Protein AF-A0AAU5LTW2-F1 (afdb_monomer)

Nearest PDB structures (foldseek):
  5ovy-assembly1_A  TM=8.456E-01  e=5.601E-01  Mycobacteroides abscessus ATCC 19977

Structure (mmCIF, N/CA/C/O backbone):
data_AF-A0AAU5LTW2-F1
#
_entry.id   AF-A0AAU5LTW2-F1
#
loop_
_atom_site.group_PDB
_atom_site.id
_atom_site.type_symbol
_atom_site.label_atom_id
_atom_site.label_alt_id
_atom_site.label_comp_id
_atom_site.label_asym_id
_atom_site.label_entity_id
_atom_site.label_seq_id
_atom_site.pdbx_PDB_ins_code
_atom_site.Cartn_x
_atom_site.Cartn_y
_atom_site.Cartn_z
_atom_site.occupancy
_atom_site.B_iso_or_equiv
_atom_site.auth_seq_id
_atom_site.auth_comp_id
_atom_site.auth_asym_id
_atom_site.auth_atom_id
_atom_site.pdbx_PDB_model_num
ATOM 1 N N . MET A 1 1 ? -14.400 5.624 0.417 1.00 85.69 1 MET A N 1
ATOM 2 C CA . MET A 1 1 ? -14.061 4.243 -0.006 1.00 85.69 1 MET A CA 1
ATOM 3 C C . MET A 1 1 ? -13.316 3.503 1.095 1.00 85.69 1 MET A C 1
ATOM 5 O O . MET A 1 1 ? -13.805 2.456 1.485 1.00 85.69 1 MET A O 1
ATOM 9 N N . ILE A 1 2 ? -12.224 4.064 1.639 1.00 94.88 2 ILE A N 1
ATOM 10 C CA . ILE A 1 2 ? -11.476 3.486 2.777 1.00 94.88 2 ILE A CA 1
ATOM 11 C C . ILE A 1 2 ? -12.388 3.192 3.974 1.00 94.88 2 ILE A C 1
ATOM 13 O O . ILE A 1 2 ? -12.527 2.031 4.335 1.00 9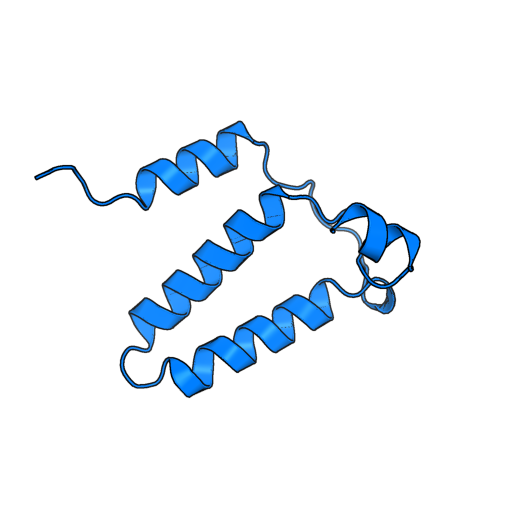4.88 2 ILE A O 1
ATOM 17 N N . ALA A 1 3 ? -13.083 4.212 4.496 1.00 95.75 3 ALA A N 1
ATOM 18 C CA . ALA A 1 3 ? -13.985 4.058 5.643 1.00 95.75 3 ALA A CA 1
ATOM 19 C C . ALA A 1 3 ? -15.002 2.923 5.438 1.00 95.75 3 ALA A C 1
ATOM 21 O O . ALA A 1 3 ? -15.088 2.018 6.252 1.00 95.75 3 ALA A O 1
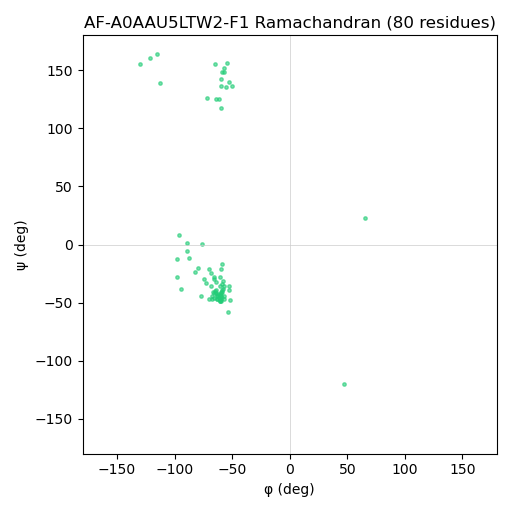ATOM 22 N N . ARG A 1 4 ? -15.659 2.872 4.271 1.00 97.06 4 ARG A N 1
ATOM 23 C CA . ARG A 1 4 ? -16.583 1.779 3.922 1.00 97.06 4 ARG A CA 1
ATOM 24 C C . ARG A 1 4 ? -15.935 0.391 3.934 1.00 97.06 4 ARG A C 1
ATOM 26 O O . ARG A 1 4 ? -16.572 -0.577 4.326 1.00 97.06 4 ARG A O 1
ATOM 33 N N . ALA A 1 5 ? -14.696 0.266 3.461 1.00 97.06 5 ALA A N 1
ATOM 34 C CA . ALA A 1 5 ? -13.985 -1.012 3.449 1.00 97.06 5 ALA A CA 1
ATOM 35 C C . ALA A 1 5 ? -13.543 -1.443 4.859 1.00 97.06 5 ALA A C 1
ATOM 37 O O . ALA A 1 5 ? -13.523 -2.640 5.152 1.00 97.06 5 ALA A O 1
ATOM 38 N N . GLN A 1 6 ? -13.218 -0.477 5.722 1.00 97.75 6 GLN A N 1
ATOM 39 C CA . GLN A 1 6 ? -12.932 -0.700 7.141 1.00 97.75 6 GLN A CA 1
ATOM 40 C C . GLN A 1 6 ? -14.202 -1.091 7.904 1.00 97.75 6 GLN A C 1
ATOM 42 O O . GLN A 1 6 ? -14.204 -2.103 8.594 1.00 97.75 6 GLN A O 1
ATOM 47 N N . GLU A 1 7 ? -15.305 -0.365 7.704 1.00 98.00 7 GLU A N 1
ATOM 48 C CA . GLU A 1 7 ? -16.630 -0.666 8.270 1.00 98.00 7 GLU A CA 1
ATOM 49 C C 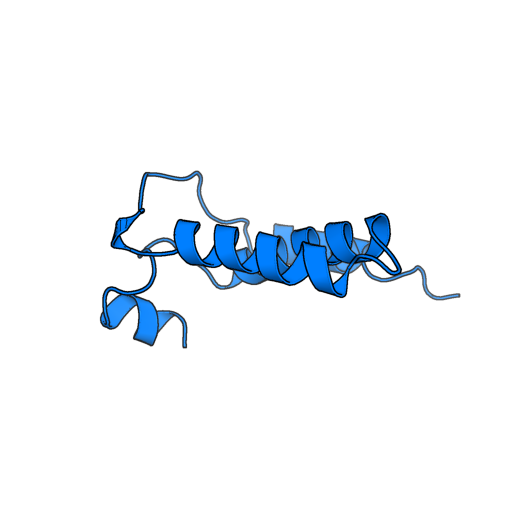. GLU A 1 7 ? -17.125 -2.062 7.863 1.00 98.00 7 GLU A C 1
ATOM 51 O O . GLU A 1 7 ? -17.690 -2.786 8.676 1.00 98.00 7 GLU A O 1
ATOM 56 N N . ALA A 1 8 ? -16.860 -2.483 6.623 1.00 97.88 8 ALA A N 1
ATOM 57 C CA . ALA A 1 8 ? -17.176 -3.828 6.138 1.00 97.88 8 ALA A CA 1
ATOM 58 C C . ALA A 1 8 ? -16.215 -4.926 6.649 1.00 97.88 8 ALA A C 1
ATOM 60 O O . ALA A 1 8 ? -16.342 -6.085 6.243 1.00 97.88 8 ALA A O 1
ATOM 61 N N . GLY A 1 9 ? -15.218 -4.580 7.472 1.00 97.38 9 GLY A N 1
ATOM 62 C CA . GLY A 1 9 ? -14.226 -5.514 8.011 1.00 97.38 9 GLY A CA 1
ATOM 63 C C . GLY A 1 9 ? -13.313 -6.135 6.951 1.00 97.38 9 GLY A C 1
ATOM 64 O O . GLY A 1 9 ? -12.796 -7.231 7.149 1.00 97.38 9 GLY A O 1
ATOM 65 N N . LYS A 1 10 ? -13.146 -5.486 5.791 1.00 97.81 10 LYS A N 1
ATOM 66 C CA . LYS A 1 10 ? -12.309 -5.989 4.686 1.00 97.81 10 LYS A CA 1
ATOM 67 C C . LYS A 1 10 ? -10.919 -5.367 4.665 1.00 97.81 10 LYS A C 1
ATOM 69 O O . LYS A 1 10 ? -9.977 -6.013 4.215 1.00 97.81 10 LYS A O 1
ATOM 74 N N . LEU A 1 11 ? -10.786 -4.144 5.166 1.00 97.88 11 LEU A N 1
ATOM 75 C CA . LEU A 1 11 ? -9.537 -3.391 5.217 1.00 97.88 11 LEU A CA 1
ATOM 76 C C . LEU A 1 11 ? -9.087 -3.223 6.670 1.00 97.88 11 LEU A C 1
ATOM 78 O O . LEU A 1 11 ? -9.919 -2.958 7.537 1.00 97.88 11 LEU A O 1
ATOM 82 N N . ARG A 1 12 ? -7.783 -3.361 6.933 1.00 97.25 12 ARG A N 1
ATOM 83 C CA . ARG A 1 12 ? -7.191 -3.097 8.252 1.00 97.25 12 ARG A CA 1
ATOM 84 C C . ARG A 1 12 ? -7.566 -1.695 8.764 1.00 97.25 12 ARG A C 1
ATOM 86 O O . ARG A 1 12 ? -7.628 -0.730 7.996 1.00 97.25 12 ARG A O 1
ATOM 93 N N . SER A 1 13 ? -7.852 -1.591 10.061 1.00 96.25 13 SER A N 1
ATOM 94 C CA . SER A 1 13 ? -8.420 -0.381 10.681 1.00 96.25 13 SER A CA 1
ATOM 95 C C . SER A 1 13 ? -7.452 0.800 10.747 1.00 96.25 13 SER A C 1
ATOM 97 O O . SER A 1 13 ? -7.883 1.937 10.868 1.00 96.25 13 SER A O 1
ATOM 99 N N . ASP A 1 14 ? -6.154 0.530 10.670 1.00 95.94 14 ASP A N 1
ATOM 100 C CA . ASP A 1 14 ? -5.062 1.503 10.674 1.00 95.94 14 ASP A CA 1
ATOM 101 C C . ASP A 1 14 ? -4.581 1.874 9.259 1.00 95.94 14 ASP A C 1
ATOM 103 O O . ASP A 1 14 ? -3.572 2.555 9.121 1.00 95.94 14 ASP A O 1
ATOM 107 N N . PHE A 1 15 ? -5.284 1.440 8.204 1.00 96.44 15 PHE A N 1
ATOM 108 C CA . PHE A 1 15 ? -5.010 1.900 6.841 1.00 96.44 15 PHE A CA 1
ATOM 109 C C . PHE A 1 15 ? -5.458 3.355 6.662 1.00 96.44 15 PHE A C 1
ATOM 111 O O . PHE A 1 15 ? -6.635 3.679 6.852 1.00 96.44 15 PHE A O 1
ATOM 118 N N . GLU A 1 16 ? -4.553 4.216 6.208 1.00 95.44 16 GLU A N 1
ATOM 119 C CA . GLU A 1 16 ? -4.817 5.627 5.948 1.00 95.44 16 GLU A CA 1
ATOM 120 C C . GLU A 1 16 ? -4.682 5.988 4.462 1.00 95.44 16 GLU A C 1
ATOM 122 O O . GLU A 1 16 ? -4.091 5.279 3.649 1.00 95.44 16 GLU A O 1
ATOM 127 N N . HIS A 1 17 ? -5.217 7.149 4.070 1.00 92.88 17 HIS A N 1
ATOM 128 C CA . HIS A 1 17 ? -5.111 7.627 2.685 1.00 92.88 17 HIS A CA 1
ATOM 129 C C . HIS A 1 17 ? -3.645 7.829 2.257 1.00 92.88 17 HIS A C 1
ATOM 131 O O . HIS A 1 17 ? -3.316 7.696 1.080 1.00 92.88 17 HIS A O 1
ATOM 137 N N . GLN A 1 18 ? -2.757 8.114 3.209 1.00 94.25 18 GLN A N 1
ATOM 138 C CA . GLN A 1 18 ? -1.320 8.273 3.004 1.00 94.25 18 GLN A CA 1
ATOM 139 C C . GLN A 1 18 ? -0.636 6.970 2.574 1.00 94.25 18 GLN A C 1
ATOM 141 O O . GLN A 1 18 ? 0.338 7.029 1.821 1.00 94.25 18 GLN A O 1
ATOM 146 N N . ASP A 1 19 ? -1.166 5.806 2.959 1.00 94.56 19 ASP A N 1
ATOM 147 C CA . ASP A 1 19 ? -0.620 4.511 2.546 1.00 94.56 19 ASP A CA 1
ATOM 148 C C . ASP A 1 19 ? -0.771 4.288 1.039 1.00 94.56 19 ASP A C 1
ATOM 150 O O . ASP A 1 19 ? 0.101 3.687 0.409 1.00 94.56 19 ASP A O 1
ATOM 154 N N . PHE A 1 20 ? -1.806 4.860 0.409 1.00 91.88 20 PHE A N 1
ATOM 155 C CA . PHE A 1 20 ? -1.929 4.822 -1.051 1.00 91.88 20 PHE A CA 1
ATOM 156 C C . PHE A 1 20 ? -0.757 5.505 -1.754 1.00 91.88 20 PHE A C 1
ATOM 158 O O . PHE A 1 20 ? -0.316 5.025 -2.797 1.00 91.88 20 PHE A O 1
ATOM 165 N N . VAL A 1 21 ? -0.213 6.586 -1.191 1.00 91.88 21 VAL A N 1
ATOM 166 C CA . VAL A 1 21 ? 0.963 7.250 -1.771 1.00 91.88 21 VAL A CA 1
ATOM 167 C C . VAL A 1 21 ? 2.162 6.302 -1.748 1.00 91.88 21 VAL A C 1
ATOM 169 O O . VAL A 1 21 ? 2.844 6.152 -2.760 1.00 91.88 21 VAL A O 1
ATOM 172 N N . VAL A 1 22 ? 2.376 5.598 -0.634 1.00 92.31 22 VAL A N 1
ATOM 173 C CA . VAL A 1 22 ? 3.461 4.613 -0.490 1.00 92.31 22 VAL A CA 1
ATOM 174 C C . VAL A 1 22 ? 3.292 3.452 -1.476 1.00 92.31 22 VAL A C 1
ATOM 176 O O . VAL A 1 22 ? 4.250 3.059 -2.141 1.00 92.31 22 VAL A O 1
ATOM 179 N N . VAL A 1 23 ? 2.066 2.943 -1.633 1.00 94.25 23 VAL A N 1
ATOM 180 C CA . VAL A 1 23 ? 1.723 1.883 -2.596 1.00 94.25 23 VAL A CA 1
ATOM 181 C C . VAL A 1 23 ? 2.032 2.304 -4.031 1.00 94.25 23 VAL A C 1
ATOM 183 O O . VAL A 1 23 ? 2.650 1.545 -4.781 1.00 94.25 23 VAL A O 1
ATOM 186 N N . LEU A 1 24 ? 1.626 3.514 -4.417 1.00 93.25 24 LEU A N 1
ATOM 187 C CA . LEU A 1 24 ? 1.857 4.036 -5.762 1.00 93.25 24 LEU A CA 1
ATOM 188 C C . LEU A 1 24 ? 3.350 4.222 -6.038 1.00 93.25 24 LEU A C 1
ATOM 190 O O . LEU A 1 24 ? 3.810 3.857 -7.117 1.00 93.25 24 LEU A O 1
ATOM 194 N N . MET A 1 25 ? 4.114 4.707 -5.057 1.00 92.81 25 MET A N 1
ATOM 195 C CA . MET A 1 25 ? 5.572 4.815 -5.152 1.00 92.81 25 MET A CA 1
ATOM 196 C C . MET A 1 25 ? 6.239 3.453 -5.351 1.00 92.81 25 MET A C 1
ATOM 198 O O . MET A 1 25 ? 7.072 3.302 -6.245 1.00 92.81 25 MET A O 1
ATOM 202 N N . ALA A 1 26 ? 5.854 2.452 -4.556 1.00 94.62 26 ALA A N 1
ATOM 203 C CA . ALA A 1 26 ? 6.390 1.101 -4.677 1.00 94.62 26 ALA A CA 1
ATOM 204 C C . ALA A 1 26 ? 6.082 0.495 -6.056 1.00 94.62 26 ALA A C 1
ATOM 206 O O . ALA A 1 26 ? 6.974 -0.045 -6.713 1.00 94.62 26 ALA A O 1
ATOM 207 N N . ASN A 1 27 ? 4.839 0.632 -6.530 1.00 95.81 27 ASN A N 1
ATOM 208 C CA . ASN A 1 27 ? 4.455 0.131 -7.846 1.00 95.81 27 ASN A CA 1
ATOM 209 C C . ASN A 1 27 ? 5.159 0.884 -8.984 1.00 95.81 27 ASN A C 1
ATOM 211 O O . ASN A 1 27 ? 5.619 0.244 -9.923 1.00 95.81 27 ASN A O 1
ATOM 215 N N . ALA A 1 28 ? 5.305 2.209 -8.891 1.00 93.19 28 ALA A N 1
ATOM 216 C CA . ALA A 1 28 ? 6.059 2.996 -9.867 1.00 93.19 28 ALA A CA 1
ATOM 217 C C . ALA A 1 28 ? 7.526 2.545 -9.947 1.00 93.19 28 ALA A C 1
ATOM 219 O O . ALA A 1 28 ? 8.051 2.379 -11.047 1.00 93.19 28 ALA A O 1
ATOM 220 N N . GLY A 1 29 ? 8.161 2.262 -8.803 1.00 93.00 29 GLY A N 1
ATOM 221 C CA . GLY A 1 29 ? 9.509 1.692 -8.754 1.00 93.00 29 GLY A CA 1
ATOM 222 C C . GLY A 1 29 ? 9.604 0.332 -9.454 1.00 93.00 29 GLY A C 1
ATOM 223 O O . GLY A 1 29 ? 10.516 0.114 -10.250 1.00 93.00 29 GLY A O 1
ATOM 224 N N . VAL A 1 30 ? 8.632 -0.560 -9.229 1.00 96.25 30 VAL A N 1
ATOM 225 C CA . VAL A 1 30 ? 8.564 -1.853 -9.933 1.00 96.25 30 VAL A CA 1
ATOM 226 C C . VAL A 1 30 ? 8.373 -1.667 -11.435 1.00 96.25 30 VAL A C 1
ATOM 228 O O . VAL A 1 30 ? 9.092 -2.296 -12.211 1.00 96.25 30 VAL A O 1
ATOM 231 N N . VAL A 1 31 ? 7.452 -0.804 -11.868 1.00 95.12 31 VAL A N 1
ATOM 232 C CA . VAL A 1 31 ? 7.216 -0.533 -13.297 1.00 95.12 31 VAL A CA 1
ATOM 233 C C . VAL A 1 31 ? 8.485 0.002 -13.959 1.00 95.12 31 VAL A C 1
ATOM 235 O O . VAL A 1 31 ? 8.908 -0.532 -14.984 1.00 95.12 31 VAL A O 1
ATOM 238 N N . ALA A 1 32 ? 9.130 1.001 -13.349 1.00 93.31 32 ALA A N 1
ATOM 239 C CA . ALA A 1 32 ? 10.346 1.610 -13.877 1.00 93.31 32 ALA A CA 1
ATOM 240 C C . ALA A 1 32 ? 11.496 0.596 -14.000 1.00 93.31 32 ALA A C 1
ATOM 242 O O . ALA A 1 32 ? 12.170 0.554 -15.026 1.00 93.31 32 ALA A O 1
ATOM 243 N N . ALA A 1 33 ? 11.692 -0.255 -12.988 1.00 95.50 33 ALA A N 1
ATOM 244 C CA . ALA A 1 33 ? 12.775 -1.237 -12.976 1.00 95.50 33 ALA A CA 1
ATOM 245 C C . ALA A 1 33 ? 12.530 -2.437 -13.907 1.00 95.50 33 ALA A C 1
ATOM 247 O O . ALA A 1 33 ? 13.482 -3.035 -14.403 1.00 95.50 33 ALA A O 1
ATOM 248 N N . THR A 1 34 ? 11.269 -2.818 -14.134 1.00 94.44 34 THR A N 1
ATOM 249 C CA . THR A 1 34 ? 10.930 -4.033 -14.899 1.00 94.44 34 THR A CA 1
ATOM 250 C C . THR A 1 34 ? 10.591 -3.773 -16.365 1.00 94.44 34 THR A C 1
ATOM 252 O O . THR A 1 34 ? 10.576 -4.727 -17.146 1.00 94.44 34 THR A O 1
ATOM 255 N N . SER A 1 35 ? 10.372 -2.514 -16.769 1.00 92.50 35 SER A N 1
ATOM 256 C CA . SER A 1 35 ? 10.150 -2.099 -18.163 1.00 92.50 35 SER A CA 1
ATOM 257 C C . SER A 1 35 ? 9.130 -3.007 -18.879 1.00 92.50 35 SER A C 1
ATOM 259 O O . SER A 1 35 ? 8.006 -3.158 -18.405 1.00 92.50 35 SER A O 1
ATOM 261 N N . GLY A 1 36 ? 9.501 -3.681 -19.974 1.00 91.00 36 GLY A N 1
ATOM 262 C CA . GLY A 1 36 ? 8.618 -4.590 -20.716 1.00 91.00 36 GLY A CA 1
ATOM 263 C C . GLY A 1 36 ? 8.054 -5.773 -19.909 1.00 91.00 36 GLY A C 1
ATOM 264 O O . GLY A 1 36 ? 7.058 -6.367 -20.313 1.00 91.00 36 GLY A O 1
ATOM 265 N N . SER A 1 37 ? 8.639 -6.106 -18.752 1.00 93.12 37 SER A N 1
ATOM 266 C CA . SER A 1 37 ? 8.123 -7.139 -17.838 1.00 93.12 37 SER A CA 1
ATOM 267 C C . SER A 1 37 ? 7.126 -6.607 -16.798 1.00 93.12 37 SER A C 1
ATOM 269 O O . SER A 1 37 ? 6.518 -7.406 -16.075 1.00 93.12 37 SER A O 1
ATOM 271 N N . ALA A 1 38 ? 6.898 -5.291 -16.736 1.00 92.94 38 ALA A N 1
ATOM 272 C CA . ALA A 1 38 ? 5.966 -4.659 -15.800 1.00 92.94 38 ALA A CA 1
ATOM 273 C C . ALA A 1 38 ? 4.545 -5.260 -15.812 1.00 92.94 38 ALA A C 1
ATOM 275 O O . ALA A 1 38 ? 4.005 -5.474 -14.722 1.00 92.94 38 ALA A O 1
ATOM 276 N N . PRO A 1 39 ? 3.953 -5.650 -16.967 1.00 94.62 39 PRO A N 1
ATOM 277 C CA . PRO A 1 39 ? 2.629 -6.277 -16.987 1.00 94.62 39 PRO A CA 1
ATOM 278 C C . PRO A 1 39 ? 2.533 -7.586 -16.188 1.00 94.62 39 PRO A C 1
ATOM 280 O O . PRO A 1 39 ? 1.438 -7.979 -15.801 1.00 94.62 39 PRO A O 1
ATOM 283 N N . LYS A 1 40 ? 3.659 -8.261 -15.915 1.00 93.69 40 LYS A N 1
ATOM 284 C CA . LYS A 1 40 ? 3.709 -9.461 -15.062 1.00 93.69 40 LYS A CA 1
ATOM 285 C C . LYS A 1 40 ? 4.051 -9.124 -13.608 1.00 93.69 40 LYS A C 1
ATOM 287 O O . LYS A 1 40 ? 3.496 -9.730 -12.694 1.00 93.69 40 LYS A O 1
ATOM 292 N N . ALA A 1 41 ? 4.953 -8.166 -13.384 1.00 94.62 41 ALA A N 1
ATOM 293 C CA . ALA A 1 41 ? 5.452 -7.829 -12.050 1.00 94.62 41 ALA A CA 1
ATOM 294 C C . ALA A 1 41 ? 4.465 -6.982 -11.225 1.00 94.62 41 ALA A C 1
ATOM 296 O O . ALA A 1 41 ? 4.227 -7.289 -10.054 1.00 94.62 41 ALA A O 1
ATOM 297 N N . SER A 1 42 ? 3.842 -5.959 -11.823 1.00 96.50 42 SER A N 1
ATOM 298 C CA . SER A 1 42 ? 2.920 -5.059 -11.111 1.00 96.50 42 SER A CA 1
ATOM 299 C C . SER A 1 42 ? 1.703 -5.773 -10.517 1.00 96.50 42 SER A C 1
ATOM 301 O O . SER A 1 42 ? 1.457 -5.593 -9.323 1.00 96.50 42 SER A O 1
ATOM 303 N N . PRO A 1 43 ? 0.963 -6.630 -11.256 1.00 97.12 43 PRO A N 1
ATOM 304 C CA . PRO A 1 43 ? -0.176 -7.342 -10.675 1.00 97.12 43 PRO A CA 1
ATOM 305 C C . PRO A 1 43 ? 0.221 -8.217 -9.486 1.00 97.12 43 PRO A C 1
ATOM 307 O O . PRO A 1 43 ? -0.534 -8.331 -8.520 1.00 97.12 43 PRO A O 1
ATOM 310 N N . ARG A 1 44 ? 1.428 -8.801 -9.520 1.00 97.25 44 ARG A N 1
ATOM 311 C CA . ARG A 1 44 ? 1.930 -9.620 -8.416 1.00 97.25 44 ARG A CA 1
ATOM 312 C C . ARG A 1 44 ? 2.202 -8.785 -7.167 1.00 97.25 44 ARG A C 1
ATOM 314 O O . ARG A 1 44 ? 1.795 -9.200 -6.085 1.00 97.25 44 ARG A O 1
ATOM 321 N N . LEU A 1 45 ? 2.832 -7.616 -7.309 1.00 97.31 45 LEU A N 1
ATOM 322 C CA . LEU A 1 45 ? 3.028 -6.687 -6.192 1.00 97.31 45 LEU A CA 1
ATOM 323 C C . LEU A 1 45 ? 1.685 -6.232 -5.609 1.00 97.31 45 LEU A C 1
ATOM 325 O O . LEU A 1 45 ? 1.492 -6.306 -4.399 1.00 97.31 45 LEU A O 1
ATOM 329 N N . VAL A 1 46 ? 0.749 -5.798 -6.457 1.00 96.44 46 VAL A N 1
ATOM 330 C CA . VAL A 1 46 ? -0.578 -5.351 -6.006 1.00 96.44 46 VAL A CA 1
ATOM 331 C C . VAL A 1 46 ? -1.304 -6.473 -5.264 1.00 96.44 46 VAL A C 1
ATOM 333 O O . VAL A 1 46 ? -1.886 -6.220 -4.214 1.00 96.44 46 VAL A O 1
ATOM 336 N N . GLY A 1 47 ? -1.208 -7.718 -5.741 1.00 97.50 47 GLY A N 1
ATOM 337 C CA . GLY A 1 47 ? -1.737 -8.884 -5.035 1.00 97.50 47 GLY A CA 1
ATOM 338 C C . GLY A 1 47 ? -1.169 -9.040 -3.620 1.00 97.50 47 GLY A C 1
ATOM 339 O O . GLY A 1 47 ? -1.940 -9.214 -2.678 1.00 97.50 47 GLY A O 1
ATOM 340 N N . TYR A 1 48 ? 0.153 -8.916 -3.446 1.00 96.94 48 TYR A N 1
ATOM 341 C CA . TYR A 1 48 ? 0.773 -8.950 -2.115 1.00 96.94 48 TYR A CA 1
ATOM 342 C C . TYR A 1 48 ? 0.303 -7.802 -1.218 1.00 96.94 48 TYR A C 1
ATOM 344 O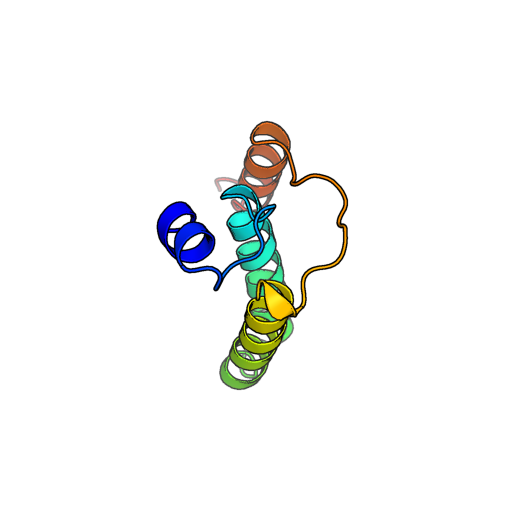 O . TYR A 1 48 ? 0.006 -8.026 -0.047 1.00 96.94 48 TYR A O 1
ATOM 352 N N . LEU A 1 49 ? 0.202 -6.587 -1.759 1.00 96.06 49 LEU A N 1
ATOM 353 C CA . LEU A 1 49 ? -0.227 -5.413 -0.998 1.00 96.06 49 LEU A CA 1
ATOM 354 C C . LEU A 1 49 ? -1.688 -5.535 -0.549 1.00 96.06 49 LEU A C 1
ATOM 356 O O . LEU A 1 49 ? -1.984 -5.327 0.622 1.00 96.06 49 LEU A O 1
ATOM 360 N N . LEU A 1 50 ? -2.593 -5.950 -1.439 1.00 95.00 50 LEU A N 1
ATOM 361 C CA . LEU A 1 50 ? -4.001 -6.170 -1.096 1.00 95.00 50 LEU A CA 1
ATOM 362 C C . LEU A 1 50 ? -4.167 -7.233 -0.004 1.00 95.00 50 LEU A C 1
ATOM 364 O O . LEU A 1 50 ? -4.960 -7.041 0.913 1.00 95.00 50 LEU A O 1
ATOM 368 N N . GLN A 1 51 ? -3.395 -8.322 -0.069 1.00 96.19 51 GLN A N 1
ATOM 369 C CA . GLN A 1 51 ? -3.385 -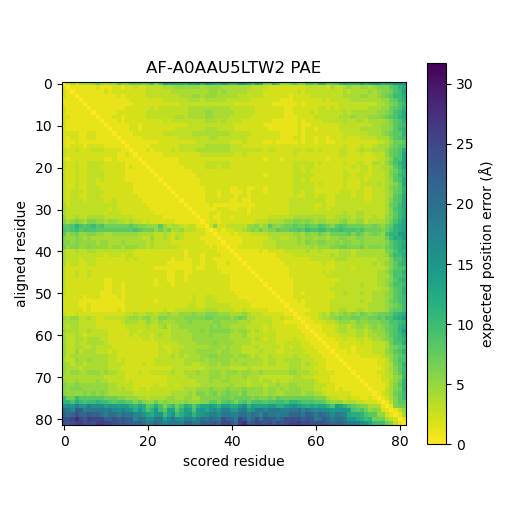9.338 0.987 1.00 96.19 51 GLN A CA 1
ATOM 370 C C . GLN A 1 51 ? -2.859 -8.776 2.315 1.00 96.19 51 GLN A C 1
ATOM 372 O O . GLN A 1 51 ? -3.450 -9.034 3.358 1.00 96.19 51 GLN A O 1
ATOM 377 N N . ALA A 1 52 ? -1.799 -7.964 2.290 1.00 95.25 52 ALA A N 1
ATOM 378 C CA . ALA A 1 52 ? -1.240 -7.334 3.489 1.00 95.25 52 ALA A CA 1
ATOM 379 C C . ALA A 1 52 ? -2.164 -6.271 4.122 1.00 95.25 52 ALA A C 1
ATOM 381 O O . ALA A 1 52 ? -2.060 -5.992 5.320 1.00 95.25 52 ALA A O 1
ATOM 382 N N . PHE A 1 53 ? -3.061 -5.670 3.336 1.00 9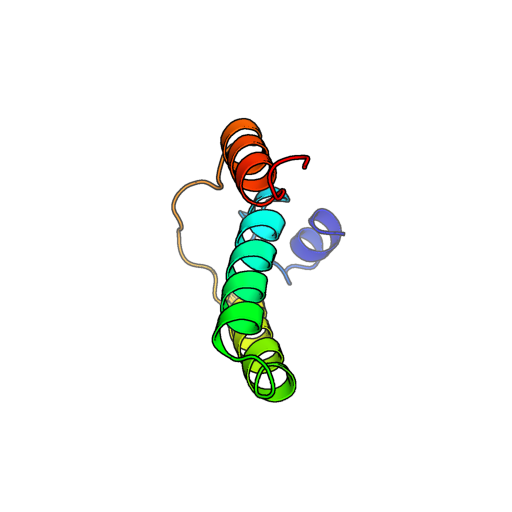6.44 53 PHE A N 1
ATOM 383 C CA . PHE A 1 53 ? -4.049 -4.701 3.817 1.00 96.44 53 PHE A CA 1
ATOM 384 C C . PHE A 1 53 ? -5.347 -5.339 4.314 1.00 96.44 53 PHE A C 1
ATOM 386 O O . PHE A 1 53 ? -6.150 -4.651 4.946 1.00 96.44 53 PHE A O 1
ATOM 393 N N . ALA A 1 54 ? -5.566 -6.629 4.060 1.00 97.56 54 ALA A N 1
ATOM 394 C CA . ALA A 1 54 ? -6.753 -7.325 4.533 1.00 97.56 54 ALA A CA 1
ATOM 395 C C . ALA A 1 54 ? -6.840 -7.281 6.067 1.00 97.56 54 ALA A C 1
ATOM 397 O O . ALA A 1 54 ? -5.850 -7.519 6.760 1.00 97.56 54 ALA A O 1
ATOM 398 N N . ALA A 1 55 ? -8.037 -7.017 6.598 1.00 97.62 55 ALA A N 1
ATOM 399 C CA . ALA A 1 55 ? -8.263 -6.965 8.045 1.00 97.62 55 ALA A CA 1
ATOM 400 C C . ALA A 1 55 ? -7.859 -8.276 8.752 1.00 97.62 55 ALA A C 1
ATOM 402 O O . ALA A 1 55 ? -7.311 -8.245 9.847 1.00 97.62 55 ALA A O 1
ATOM 403 N N . GLU A 1 56 ? -8.065 -9.420 8.094 1.00 96.31 56 GLU A N 1
ATOM 404 C CA . GLU A 1 56 ? -7.706 -10.753 8.599 1.00 96.31 56 GLU A CA 1
ATOM 405 C C . GLU A 1 56 ? -6.192 -10.944 8.793 1.00 96.31 56 GLU A C 1
ATOM 407 O O . GLU A 1 56 ? -5.761 -11.643 9.706 1.00 96.31 56 GLU A O 1
ATOM 412 N N . ALA A 1 57 ? -5.371 -10.298 7.963 1.00 92.75 57 ALA A N 1
ATOM 413 C CA . ALA A 1 57 ? -3.915 -10.389 8.032 1.00 92.75 57 ALA A CA 1
ATOM 414 C C . ALA A 1 57 ? -3.292 -9.332 8.966 1.00 92.75 57 ALA A C 1
ATOM 416 O O . ALA A 1 57 ? -2.063 -9.251 9.073 1.00 92.75 57 ALA A O 1
ATOM 417 N N . ALA A 1 58 ? -4.113 -8.498 9.616 1.00 94.19 58 ALA A N 1
ATOM 418 C CA . ALA A 1 58 ? -3.647 -7.337 10.355 1.00 94.19 58 ALA A CA 1
ATOM 419 C C . ALA A 1 58 ? -2.769 -7.728 11.554 1.00 94.19 58 ALA A C 1
ATOM 421 O O . ALA A 1 58 ? -3.155 -8.476 12.451 1.00 94.19 58 ALA A O 1
ATOM 422 N N . LYS A 1 59 ? -1.569 -7.152 1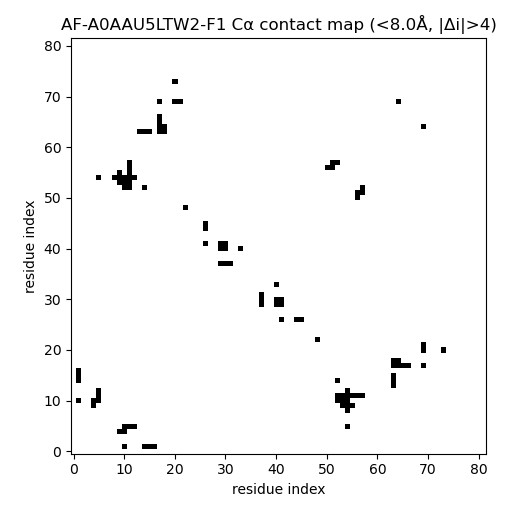1.572 1.00 94.06 59 LYS A N 1
ATOM 423 C CA . LYS A 1 59 ? -0.643 -7.121 12.707 1.00 94.06 59 LYS A CA 1
ATOM 424 C C . LYS A 1 59 ? -0.199 -5.672 12.917 1.00 94.06 59 LYS A C 1
ATOM 426 O O . LYS A 1 59 ? -0.240 -4.906 11.942 1.00 94.06 59 LYS A O 1
ATOM 431 N N . PRO A 1 60 ? 0.223 -5.291 14.138 1.00 94.31 60 PRO A N 1
ATOM 432 C CA . PRO A 1 60 ? 0.661 -3.929 14.418 1.00 94.31 60 PRO A CA 1
ATOM 433 C C . PRO A 1 60 ? 1.695 -3.435 13.403 1.00 94.31 60 PRO A C 1
ATOM 435 O O . PRO A 1 60 ? 2.622 -4.166 13.048 1.00 94.31 60 PRO A O 1
ATOM 438 N N . LEU A 1 61 ? 1.528 -2.194 12.952 1.00 93.19 61 LEU A N 1
ATOM 439 C CA . LEU A 1 61 ? 2.488 -1.471 12.125 1.00 93.19 61 LEU A CA 1
ATOM 440 C C . LEU A 1 61 ? 2.921 -0.178 12.828 1.00 93.19 61 LEU A C 1
ATOM 442 O O . LEU A 1 61 ? 2.217 0.311 13.715 1.00 93.19 61 LEU A O 1
ATOM 446 N N . PRO A 1 62 ? 4.070 0.401 12.435 1.00 93.69 62 PRO A N 1
ATOM 447 C CA . PRO A 1 62 ? 4.357 1.801 12.716 1.00 93.69 62 PRO A CA 1
ATOM 448 C C . PRO A 1 62 ? 3.225 2.709 12.200 1.00 93.69 62 PRO A C 1
ATOM 450 O O . PRO A 1 62 ? 2.524 2.324 11.262 1.00 93.69 62 PRO A O 1
ATOM 453 N N . PRO A 1 63 ? 3.058 3.916 12.767 1.00 92.38 63 PRO A N 1
ATOM 454 C CA . PRO A 1 63 ? 2.044 4.852 12.295 1.00 92.38 63 PRO A CA 1
ATOM 455 C C . PRO A 1 63 ? 2.248 5.194 10.816 1.00 92.38 63 PRO A C 1
ATOM 457 O O . PRO A 1 63 ? 3.385 5.261 10.333 1.00 92.38 63 PRO A O 1
ATOM 460 N N . ALA A 1 64 ? 1.141 5.457 10.120 1.00 92.81 64 ALA A N 1
ATOM 461 C CA . ALA A 1 64 ? 1.171 5.898 8.735 1.00 92.81 64 ALA A CA 1
ATOM 462 C C . ALA A 1 64 ? 2.009 7.185 8.581 1.00 92.81 64 ALA A C 1
ATOM 464 O O . ALA A 1 64 ? 2.109 7.996 9.513 1.00 92.81 64 ALA A O 1
ATOM 465 N N . PRO A 1 65 ? 2.618 7.424 7.405 1.00 92.81 65 PRO A N 1
ATOM 466 C CA . PRO A 1 65 ? 3.337 8.663 7.163 1.00 92.81 65 PRO A CA 1
ATOM 467 C C . PRO A 1 65 ? 2.407 9.870 7.313 1.00 92.81 65 PRO A C 1
ATOM 469 O O . PRO A 1 65 ? 1.260 9.868 6.862 1.00 92.81 65 PRO A O 1
ATOM 472 N N . SER A 1 66 ? 2.925 10.955 7.880 1.00 94.38 66 SER A N 1
ATOM 473 C CA . SER A 1 66 ? 2.163 12.199 7.967 1.00 94.38 66 SER A CA 1
ATOM 474 C C . SER A 1 66 ? 1.872 12.779 6.573 1.00 94.38 66 SER A C 1
ATOM 476 O O . SER A 1 66 ? 2.664 12.589 5.638 1.00 94.38 66 SER A O 1
ATOM 478 N N . PRO A 1 67 ? 0.802 13.581 6.423 1.00 92.62 67 PRO A N 1
ATOM 479 C CA . PRO A 1 67 ? 0.510 14.290 5.176 1.00 92.62 67 PRO A CA 1
ATOM 480 C C . PRO A 1 67 ? 1.689 15.130 4.658 1.00 92.62 67 PRO A C 1
ATOM 482 O O . PRO A 1 67 ? 1.951 15.189 3.461 1.00 92.62 67 PRO A O 1
ATOM 485 N N . ALA A 1 68 ? 2.469 15.740 5.556 1.00 94.12 68 ALA A N 1
ATOM 486 C CA . ALA A 1 68 ? 3.656 16.501 5.173 1.00 94.12 68 ALA A CA 1
ATOM 487 C C . ALA A 1 68 ? 4.782 15.605 4.622 1.00 94.12 68 ALA A C 1
ATOM 489 O O . ALA A 1 68 ? 5.509 16.012 3.713 1.00 94.12 68 ALA A O 1
ATOM 490 N N . GLN A 1 69 ? 4.947 14.390 5.159 1.00 93.19 69 GLN A N 1
ATOM 491 C CA . GLN A 1 69 ? 5.926 13.423 4.655 1.00 93.19 69 GLN A CA 1
ATOM 492 C C . GLN A 1 69 ? 5.539 12.921 3.262 1.00 93.19 69 GLN A C 1
ATOM 494 O O . GLN A 1 69 ? 6.386 12.943 2.368 1.00 93.19 69 GLN A O 1
ATOM 499 N N . THR A 1 70 ? 4.275 12.546 3.053 1.00 93.00 70 THR A N 1
ATOM 500 C CA . THR A 1 70 ? 3.788 12.100 1.736 1.00 93.00 70 THR A CA 1
ATOM 501 C C . THR A 1 70 ? 3.821 13.220 0.703 1.00 93.00 70 THR A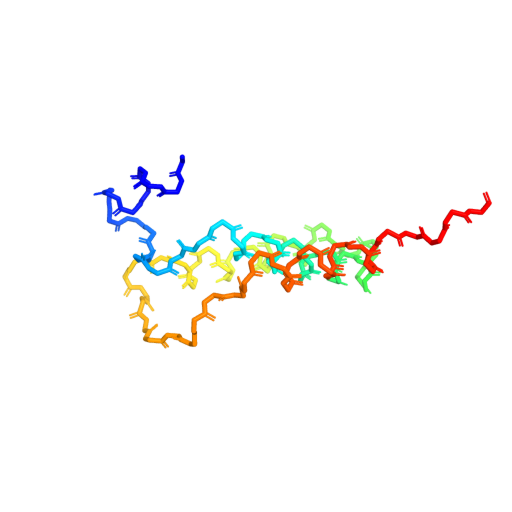 C 1
ATOM 503 O O . THR A 1 70 ? 4.299 13.002 -0.406 1.00 93.00 70 THR A O 1
ATOM 506 N N . TYR A 1 71 ? 3.434 14.444 1.068 1.00 91.44 71 TYR A N 1
ATOM 507 C CA . TYR A 1 71 ? 3.518 15.603 0.176 1.00 91.44 71 TYR A CA 1
ATOM 508 C C . TYR A 1 71 ? 4.951 15.886 -0.294 1.00 91.44 71 TYR A C 1
ATOM 510 O O . TYR A 1 71 ? 5.196 16.100 -1.482 1.00 91.44 71 TYR A O 1
ATOM 518 N N . ARG A 1 72 ? 5.931 15.844 0.621 1.00 92.50 72 ARG A N 1
ATOM 519 C CA . ARG A 1 72 ? 7.348 15.997 0.253 1.00 92.50 72 ARG A CA 1
ATOM 520 C C . ARG A 1 72 ? 7.837 14.869 -0.648 1.00 92.50 72 ARG A C 1
ATOM 522 O O . ARG A 1 72 ? 8.624 15.134 -1.551 1.00 92.50 72 ARG A O 1
ATOM 529 N N . ALA A 1 73 ? 7.405 13.634 -0.399 1.00 88.81 73 ALA A N 1
ATOM 530 C CA . ALA A 1 73 ? 7.761 12.499 -1.241 1.00 88.81 73 ALA A CA 1
ATOM 531 C C . ALA A 1 73 ? 7.213 12.677 -2.664 1.00 88.81 73 ALA A C 1
ATOM 533 O O . ALA A 1 73 ? 7.978 12.575 -3.617 1.00 88.81 73 ALA A O 1
ATOM 534 N N . LEU A 1 74 ? 5.939 13.057 -2.800 1.00 89.00 74 LEU A N 1
ATOM 535 C CA . LEU A 1 74 ? 5.311 13.348 -4.091 1.00 89.00 74 LEU A CA 1
ATOM 536 C C . LEU A 1 74 ? 6.057 14.442 -4.862 1.00 89.00 74 LEU A C 1
ATOM 538 O O . LEU A 1 74 ? 6.355 14.256 -6.036 1.00 89.00 74 LEU A O 1
ATOM 542 N N . LYS A 1 75 ? 6.454 15.535 -4.195 1.00 90.06 75 LYS A N 1
ATOM 543 C CA . LYS A 1 75 ? 7.256 16.599 -4.827 1.00 90.06 75 LYS A CA 1
ATOM 544 C C . LYS A 1 75 ? 8.584 16.120 -5.412 1.00 90.06 75 LYS A C 1
ATOM 546 O O . LYS A 1 75 ? 9.048 16.704 -6.378 1.00 90.06 75 LYS A O 1
ATOM 551 N N . ARG A 1 76 ? 9.210 15.099 -4.823 1.00 86.56 76 ARG A N 1
ATOM 552 C CA . ARG A 1 76 ? 10.479 14.542 -5.323 1.00 86.56 76 ARG A CA 1
ATOM 553 C C . ARG A 1 76 ? 10.291 13.597 -6.508 1.00 86.56 76 ARG A C 1
ATOM 555 O O . ARG A 1 76 ? 11.261 13.317 -7.198 1.00 86.56 76 ARG A O 1
ATOM 562 N N . LEU A 1 77 ? 9.082 13.068 -6.694 1.00 79.00 77 LEU A N 1
ATOM 563 C CA . LEU A 1 77 ? 8.743 12.202 -7.825 1.00 79.00 77 LEU A CA 1
ATOM 564 C C . LEU A 1 77 ? 8.405 13.008 -9.078 1.00 79.00 77 LEU A C 1
ATOM 566 O O . LEU A 1 77 ? 8.524 12.479 -10.179 1.00 79.00 77 LEU A O 1
ATOM 570 N N . SER A 1 78 ? 7.985 14.266 -8.920 1.00 73.75 78 SER A N 1
ATOM 571 C CA . SER A 1 78 ? 7.869 15.190 -10.041 1.00 73.75 78 SER A CA 1
ATOM 572 C C . SER A 1 78 ? 9.255 15.390 -10.668 1.00 73.75 78 SER A C 1
ATOM 574 O O . SER A 1 78 ? 10.189 15.752 -9.944 1.00 73.75 78 SER A O 1
ATOM 576 N N . PRO A 1 79 ? 9.419 15.162 -11.985 1.00 62.62 79 PRO A N 1
ATOM 577 C CA . PRO A 1 79 ? 10.645 15.547 -12.667 1.00 62.62 79 PRO A CA 1
ATOM 578 C C . PRO A 1 79 ? 10.887 17.054 -12.472 1.00 62.62 79 PRO A C 1
ATOM 580 O O . PRO A 1 79 ? 9.910 17.800 -12.344 1.00 62.62 79 PRO A O 1
ATOM 583 N N . PRO A 1 80 ? 12.150 17.519 -12.425 1.00 57.34 80 PRO A N 1
ATOM 584 C CA . PRO A 1 80 ? 12.422 18.952 -12.424 1.00 57.34 80 PRO A CA 1
ATOM 585 C C . PRO A 1 80 ? 11.749 19.590 -13.646 1.00 57.34 80 PRO A C 1
ATOM 587 O O . PRO A 1 80 ? 11.808 19.025 -14.740 1.00 57.34 80 PRO A O 1
ATOM 590 N N . GLU A 1 81 ? 11.085 20.732 -13.449 1.00 61.34 81 GLU A N 1
ATOM 591 C CA . GLU A 1 81 ? 10.597 21.546 -14.565 1.00 61.34 81 GLU A CA 1
ATOM 592 C C . GLU A 1 81 ? 11.816 21.944 -15.413 1.00 61.34 81 GLU A C 1
ATOM 594 O O . GLU A 1 81 ? 12.757 22.555 -14.899 1.00 61.34 81 GLU A O 1
ATOM 599 N N . VAL A 1 82 ? 11.828 21.485 -16.668 1.00 52.41 82 VAL A N 1
ATOM 600 C CA . VAL A 1 82 ? 12.828 21.810 -17.700 1.00 52.41 82 VAL A CA 1
ATOM 601 C C . VAL A 1 82 ? 12.466 23.096 -18.415 1.00 52.41 82 VAL A C 1
ATOM 603 O O . VAL A 1 82 ? 11.266 23.269 -18.726 1.00 52.41 82 VAL A O 1
#

Secondary structure (DSSP, 8-state):
-HHHHHHTT-B-TT--HHHHHHHHHHHHHHHHHHGGGHHHHHHHHHHHHHHHHBGGG----PPPPPHHHHHHHHHHHSPPP-

Foldseek 3Di:
DQVVCVVVQFFAPLDDPLVVLVLVVVLVVLCVVCPVCSVVRNVVSVVVVSVCGGSVNDDDDDHRDDPVRSVVVVVVVDDPDD

Mean predicted aligned error: 3.99 Å

Solvent-accessible surface area (backbone atoms only — not comparable to full-atom values): 4922 Å² total; per-residue (Å²): 109,68,66,61,35,33,76,69,59,52,30,30,86,82,70,52,80,54,51,55,56,5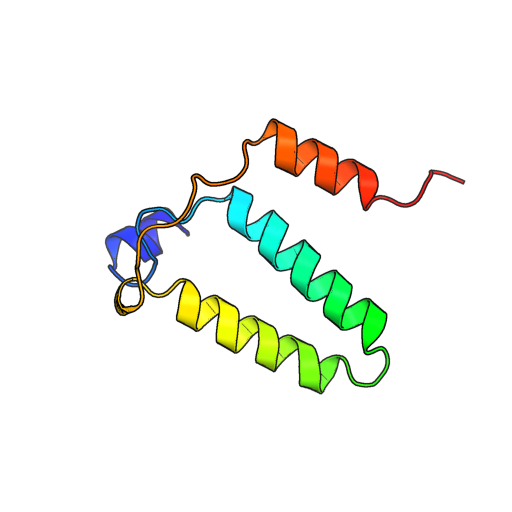5,51,51,52,54,48,51,51,49,37,68,76,41,52,94,50,19,84,64,51,48,62,54,51,51,52,54,50,53,54,62,42,21,33,90,61,58,68,94,72,80,80,73,66,50,71,69,56,51,52,55,52,53,61,68,68,50,72,79,90,126

Sequence (82 aa):
MIARAQEAGKLRSDFEHQDFVVVLMANAGVVAATSGSAPKASPRLVGYLLQAFAAEAAKPLPPAPSPAQTYRALKRLSPPEV

Radius of gyration: 14.61 Å; Cα contacts (8 Å, |Δi|>4): 55; chains: 1; bounding box: 30×33×35 Å

pLDDT: mean 92.22, std 8.56, range [52.41, 98.0]